Protein AF-A0A937MH12-F1 (afdb_monomer)

Radius of gyration: 10.58 Å; Cα contacts (8 Å, |Δi|>4): 26; chains: 1; bounding box: 26×13×23 Å

pLDDT: mean 96.4, std 1.8, range [91.38, 98.31]

Foldseek 3Di:
DVVVVVVVVCLVPPFDW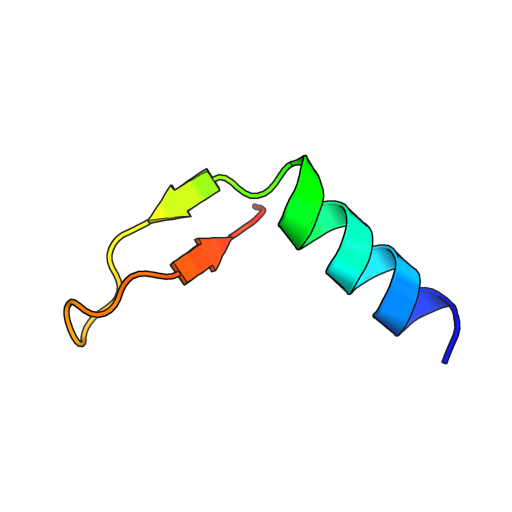DQDPVRPIDTDDD

Nearest PDB structures (foldseek):
  1fwm-assembly1_B  TM=9.840E-01  e=8.945E-03  Escherichia coli
  4xsc-assembly1_B  TM=9.544E-01  e=1.309E-01  Human herpesvirus 3 strain Oka vaccine
  6wq2-assembly1_B  TM=4.611E-01  e=5.439E+00  Sulfolobus islandicus filamentous virus
  3u4l-assembly1_A  TM=3.954E-01  e=4.686E+00  Bos taurus
  6i4f-assembly1_A  TM=4.491E-01  e=9.165E+00  Plasmodium falciparum 3D7

Structure (mmCIF, N/CA/C/O backbone):
data_AF-A0A937MH12-F1
#
_entry.id   AF-A0A937MH12-F1
#
loop_
_atom_site.group_PDB
_atom_site.id
_atom_site.type_symbol
_atom_site.label_atom_id
_atom_site.label_alt_id
_atom_site.label_comp_id
_ato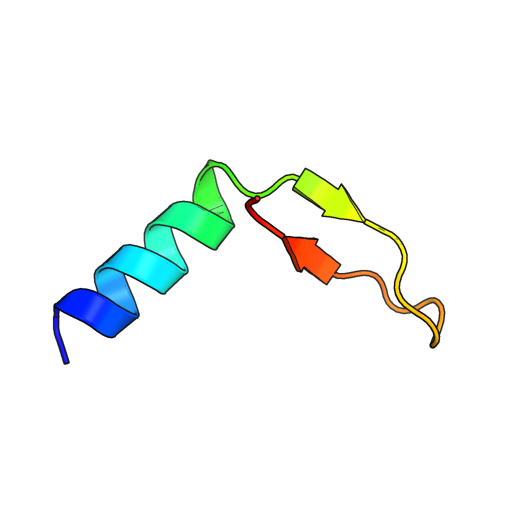m_site.label_asym_id
_atom_site.label_entity_id
_atom_site.label_seq_id
_atom_site.pdbx_PDB_ins_code
_atom_site.Cartn_x
_atom_site.Cartn_y
_atom_site.Cartn_z
_atom_site.occupancy
_atom_site.B_iso_or_equiv
_atom_site.auth_seq_id
_atom_site.auth_comp_id
_atom_site.auth_asym_id
_atom_site.auth_atom_id
_atom_site.pdbx_PDB_model_num
ATOM 1 N N . MET A 1 1 ? -10.827 -0.169 17.399 1.00 91.38 1 MET A N 1
ATOM 2 C CA . MET A 1 1 ? -10.247 -1.182 16.481 1.00 91.38 1 MET A CA 1
ATOM 3 C C . MET A 1 1 ? -10.999 -1.357 15.163 1.00 91.38 1 MET A C 1
ATOM 5 O O . MET A 1 1 ? -10.336 -1.616 14.171 1.00 91.38 1 MET A O 1
ATOM 9 N N . LYS A 1 2 ? -12.331 -1.194 15.109 1.00 93.81 2 LYS A N 1
ATOM 10 C CA . LYS A 1 2 ? -13.135 -1.390 13.884 1.00 93.81 2 LYS A CA 1
ATOM 11 C C . LYS A 1 2 ? -12.612 -0.633 12.649 1.00 93.81 2 LYS A C 1
ATOM 13 O O . LYS A 1 2 ? -12.327 -1.260 11.643 1.00 93.81 2 LYS A O 1
ATOM 18 N N . GLN A 1 3 ? -12.343 0.666 12.773 1.00 97.69 3 GLN A N 1
ATOM 19 C CA . GLN A 1 3 ? -11.843 1.496 11.667 1.00 97.69 3 GLN A CA 1
ATOM 20 C C . GLN A 1 3 ? -10.519 1.000 11.060 1.00 97.69 3 GLN A C 1
ATOM 22 O O . GLN A 1 3 ? -10.329 1.065 9.851 1.00 97.69 3 GLN A O 1
ATOM 27 N N . TYR A 1 4 ? -9.604 0.485 11.887 1.00 97.75 4 TYR A N 1
ATOM 28 C CA . TYR A 1 4 ? -8.345 -0.073 11.393 1.00 97.75 4 TYR A CA 1
ATOM 29 C C . TYR A 1 4 ? -8.588 -1.346 10.572 1.00 97.75 4 TYR A C 1
ATOM 31 O O . TYR A 1 4 ? -8.003 -1.513 9.507 1.00 97.75 4 TYR A O 1
ATOM 39 N N . LEU A 1 5 ? -9.485 -2.221 11.036 1.00 98.31 5 LEU A N 1
ATOM 40 C CA . LEU A 1 5 ? -9.849 -3.435 10.304 1.00 98.31 5 LEU A CA 1
ATOM 41 C C . LEU A 1 5 ? -10.572 -3.111 8.992 1.00 98.31 5 LEU A C 1
ATOM 43 O O . LEU A 1 5 ? -10.272 -3.733 7.975 1.00 98.31 5 LEU A O 1
ATOM 47 N N . ASP A 1 6 ? -11.448 -2.106 8.999 1.00 97.88 6 ASP A N 1
ATOM 48 C CA . ASP A 1 6 ? -12.139 -1.631 7.798 1.00 97.8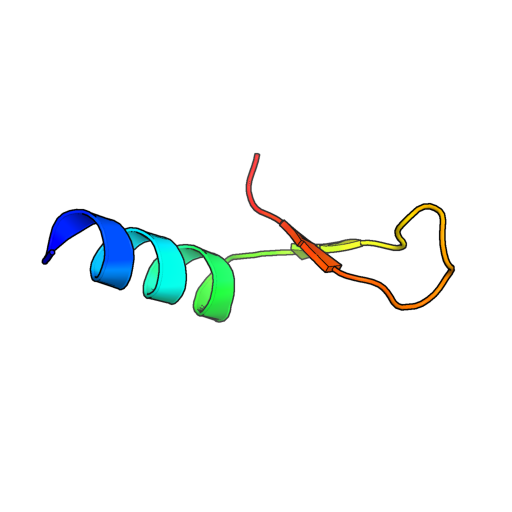8 6 ASP A CA 1
ATOM 49 C C . ASP A 1 6 ? -11.133 -1.083 6.769 1.00 97.88 6 ASP A C 1
ATOM 51 O O . ASP A 1 6 ? -11.196 -1.432 5.589 1.00 97.88 6 ASP A O 1
ATOM 55 N N . LEU A 1 7 ? -10.130 -0.315 7.215 1.00 97.31 7 LEU A N 1
ATOM 56 C CA . LEU A 1 7 ? -9.038 0.158 6.358 1.00 97.31 7 LEU A CA 1
ATOM 57 C C . LEU A 1 7 ? -8.223 -1.006 5.773 1.00 97.31 7 LEU A C 1
ATOM 59 O O . LEU A 1 7 ? -7.938 -1.029 4.576 1.00 97.31 7 LEU A O 1
ATOM 63 N N . MET A 1 8 ? -7.860 -1.997 6.593 1.00 97.69 8 MET A N 1
ATOM 64 C CA . MET A 1 8 ? -7.120 -3.171 6.116 1.00 97.69 8 MET A CA 1
ATOM 65 C C . MET A 1 8 ? -7.926 -3.976 5.088 1.00 97.69 8 MET A C 1
ATOM 67 O O . MET A 1 8 ? -7.357 -4.470 4.110 1.00 97.69 8 MET A O 1
ATOM 71 N N . ALA A 1 9 ? -9.246 -4.086 5.268 1.00 97.88 9 ALA A N 1
ATOM 72 C CA . ALA A 1 9 ? -10.132 -4.714 4.292 1.00 97.88 9 ALA A CA 1
ATOM 73 C C . ALA A 1 9 ? -10.157 -3.925 2.973 1.00 97.88 9 ALA A C 1
ATOM 75 O O . ALA A 1 9 ? -9.995 -4.518 1.905 1.00 97.88 9 ALA A O 1
ATOM 76 N N . GLN A 1 10 ? -10.266 -2.595 3.030 1.00 98.06 10 GLN A N 1
ATOM 77 C CA . GLN A 1 10 ? -10.241 -1.748 1.834 1.00 98.06 10 GLN A CA 1
ATOM 78 C C . GLN A 1 10 ? -8.931 -1.879 1.052 1.00 98.06 10 GLN A C 1
ATOM 80 O O . GLN A 1 10 ? -8.963 -2.099 -0.157 1.00 98.06 10 GLN A O 1
ATOM 85 N N . ILE A 1 11 ? -7.780 -1.836 1.727 1.00 98.00 11 ILE A N 1
ATOM 86 C CA . ILE A 1 11 ? -6.470 -2.018 1.080 1.00 98.00 11 ILE A CA 1
ATOM 87 C C . ILE A 1 11 ? -6.363 -3.413 0.446 1.00 98.00 11 ILE A C 1
ATOM 89 O O . ILE A 1 11 ? -5.816 -3.564 -0.647 1.00 98.00 11 ILE A O 1
ATOM 93 N N . ARG A 1 12 ? -6.911 -4.449 1.092 1.00 97.31 12 ARG A N 1
ATOM 94 C CA . ARG A 1 12 ? -6.882 -5.820 0.564 1.00 97.31 12 ARG A CA 1
ATOM 95 C C . ARG A 1 12 ? -7.761 -6.003 -0.676 1.00 97.31 12 ARG A C 1
ATOM 97 O O . ARG A 1 12 ? -7.366 -6.756 -1.565 1.00 97.31 12 ARG A O 1
ATOM 104 N N . HIS A 1 13 ? -8.931 -5.376 -0.732 1.00 97.88 13 HIS A N 1
ATOM 105 C CA . HIS A 1 13 ? -9.888 -5.594 -1.824 1.00 97.88 13 HIS A CA 1
ATOM 106 C C . HIS A 1 13 ? -9.758 -4.586 -2.969 1.00 97.88 13 HIS A C 1
ATOM 108 O 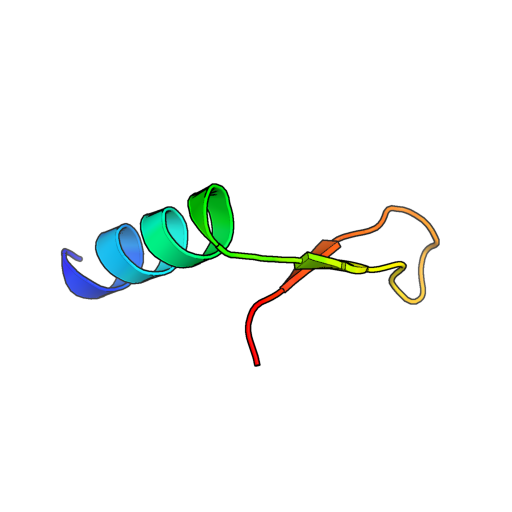O . HIS A 1 13 ? -9.990 -4.953 -4.118 1.00 97.88 13 HIS A O 1
ATOM 114 N N . HIS A 1 14 ? -9.350 -3.352 -2.674 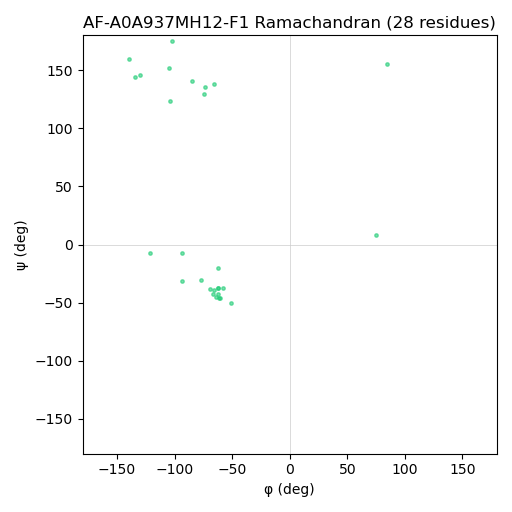1.00 97.75 14 HIS A N 1
ATOM 115 C CA . HIS A 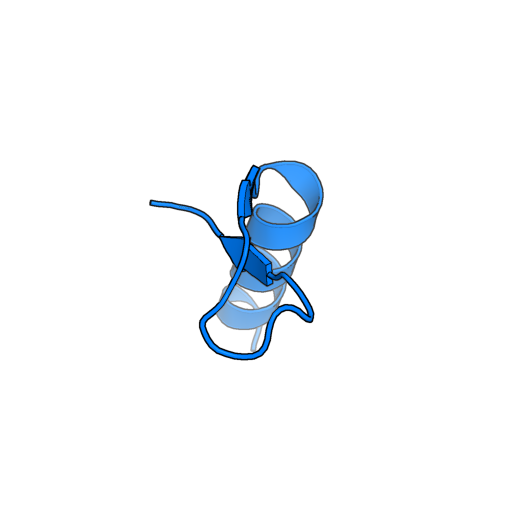1 14 ? -9.317 -2.248 -3.639 1.00 97.75 14 HIS A CA 1
ATOM 116 C C . HIS A 1 14 ? -7.923 -1.637 -3.824 1.00 97.75 14 HIS A C 1
ATOM 118 O O . HIS A 1 14 ? -7.735 -0.801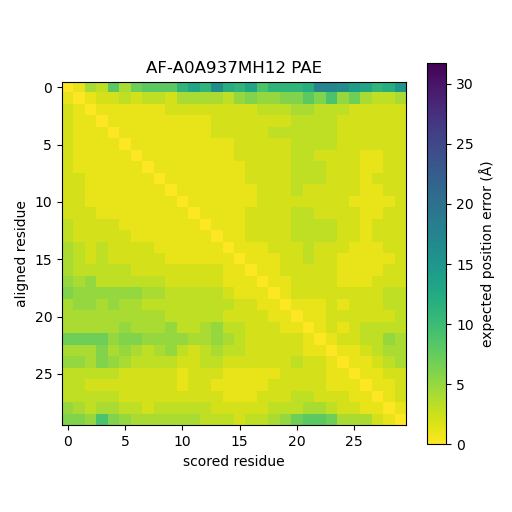 -4.705 1.00 97.75 14 HIS A O 1
ATOM 124 N N . GLY A 1 15 ? -6.937 -2.037 -3.015 1.00 96.88 15 GLY A N 1
ATOM 125 C CA . GLY A 1 15 ? -5.567 -1.558 -3.148 1.00 96.88 15 GLY A CA 1
ATOM 126 C C . GLY A 1 15 ? -4.915 -2.017 -4.452 1.00 96.88 15 GLY A C 1
ATOM 127 O O . GLY A 1 15 ? -5.023 -3.173 -4.862 1.00 96.88 15 GLY A O 1
ATOM 128 N N . THR A 1 16 ? -4.185 -1.101 -5.075 1.00 97.81 16 THR A N 1
ATOM 129 C CA . THR A 1 16 ? -3.366 -1.367 -6.263 1.00 97.81 16 THR A CA 1
ATOM 130 C C . THR A 1 16 ? -2.000 -1.900 -5.850 1.00 97.81 16 THR A C 1
ATOM 132 O O . THR A 1 16 ? -1.432 -1.444 -4.856 1.00 97.81 16 THR A O 1
ATOM 135 N N . VAL A 1 17 ? -1.473 -2.880 -6.588 1.00 96.62 17 VAL A N 1
ATOM 136 C CA . VAL A 1 17 ? -0.105 -3.371 -6.373 1.00 96.62 17 VAL A CA 1
ATOM 137 C C . VAL A 1 17 ? 0.872 -2.335 -6.923 1.00 96.62 17 VAL A C 1
ATOM 139 O O . VAL A 1 17 ? 0.718 -1.885 -8.057 1.00 96.62 17 VAL A O 1
ATOM 142 N N . LYS A 1 18 ? 1.856 -1.948 -6.113 1.00 95.88 18 LYS A N 1
ATOM 143 C CA . LYS A 1 18 ? 2.904 -0.984 -6.455 1.00 95.88 18 LYS A CA 1
ATOM 144 C C . LYS A 1 18 ? 4.253 -1.517 -6.012 1.00 95.88 18 LYS A C 1
ATOM 146 O O . LYS A 1 18 ? 4.352 -2.134 -4.957 1.00 95.88 18 LYS A O 1
ATOM 151 N N . GLU A 1 19 ? 5.289 -1.245 -6.784 1.00 96.69 19 GLU A N 1
ATOM 152 C CA . GLU A 1 19 ? 6.656 -1.523 -6.361 1.00 96.69 19 GLU A CA 1
ATOM 153 C C . GLU A 1 19 ? 7.088 -0.505 -5.297 1.00 96.69 19 GLU A C 1
ATOM 155 O O . GLU A 1 19 ? 6.786 0.687 -5.399 1.00 96.69 19 GLU A O 1
ATOM 160 N N . ASP A 1 20 ? 7.732 -0.981 -4.236 1.00 95.12 20 ASP A N 1
ATOM 161 C CA . ASP A 1 20 ? 8.274 -0.134 -3.179 1.00 95.12 20 ASP A CA 1
ATOM 162 C C . ASP A 1 20 ? 9.792 0.029 -3.341 1.00 95.12 20 ASP A C 1
ATOM 164 O O . ASP A 1 20 ? 10.421 -0.593 -4.190 1.00 95.12 20 ASP A O 1
ATOM 168 N N . ARG A 1 21 ? 10.411 0.863 -2.498 1.00 96.69 21 ARG A N 1
ATOM 169 C CA . ARG A 1 21 ? 11.854 1.155 -2.592 1.00 96.69 21 ARG A CA 1
ATOM 170 C C . ARG A 1 21 ? 12.751 -0.067 -2.382 1.00 96.69 21 ARG A C 1
ATOM 172 O O . ARG A 1 21 ? 13.919 -0.007 -2.749 1.00 96.69 21 ARG A O 1
ATOM 179 N N . THR A 1 22 ? 12.239 -1.128 -1.759 1.00 97.00 22 THR A N 1
ATOM 180 C CA . THR A 1 22 ? 12.994 -2.366 -1.519 1.00 97.00 22 THR A CA 1
ATOM 181 C C . THR A 1 22 ? 12.783 -3.421 -2.605 1.00 97.00 22 THR A C 1
ATOM 183 O O . THR A 1 22 ? 13.471 -4.437 -2.585 1.00 97.00 22 THR A O 1
ATOM 186 N N . GLY A 1 23 ? 11.860 -3.197 -3.549 1.00 94.06 23 GLY A N 1
ATOM 187 C CA . GLY A 1 23 ? 11.503 -4.168 -4.588 1.00 94.06 23 GLY A CA 1
ATOM 188 C C . GLY A 1 23 ? 10.642 -5.337 -4.090 1.00 94.06 23 GLY A C 1
ATOM 189 O O . GLY A 1 23 ? 10.397 -6.280 -4.835 1.00 94.06 23 GLY A O 1
ATOM 190 N N . THR A 1 24 ? 10.161 -5.293 -2.843 1.00 95.50 24 THR A N 1
ATOM 191 C CA . THR A 1 24 ? 9.260 -6.316 -2.277 1.00 95.50 24 THR A CA 1
ATOM 192 C C . THR A 1 24 ? 7.829 -6.137 -2.795 1.00 95.50 24 THR A C 1
ATOM 194 O O . THR A 1 24 ? 7.079 -7.101 -2.957 1.00 95.50 24 THR A O 1
ATOM 197 N N . GLY A 1 25 ? 7.452 -4.891 -3.078 1.00 94.94 25 GLY A N 1
ATOM 198 C CA . GLY A 1 25 ? 6.115 -4.501 -3.493 1.00 94.94 25 GLY A CA 1
ATOM 199 C C . GLY A 1 25 ? 5.160 -4.278 -2.319 1.00 94.94 25 GLY A C 1
ATOM 200 O O . GLY A 1 25 ? 5.316 -4.797 -1.216 1.00 94.94 25 GLY A O 1
ATOM 201 N N . THR A 1 26 ? 4.137 -3.466 -2.560 1.00 96.88 26 THR A N 1
ATOM 202 C CA . THR A 1 26 ? 3.101 -3.088 -1.594 1.00 96.88 26 THR A CA 1
ATOM 203 C C . THR A 1 26 ? 1.730 -3.058 -2.263 1.00 96.88 26 THR A C 1
ATOM 205 O O . THR A 1 26 ? 1.612 -2.943 -3.482 1.00 96.88 26 THR A O 1
ATOM 208 N N . ARG 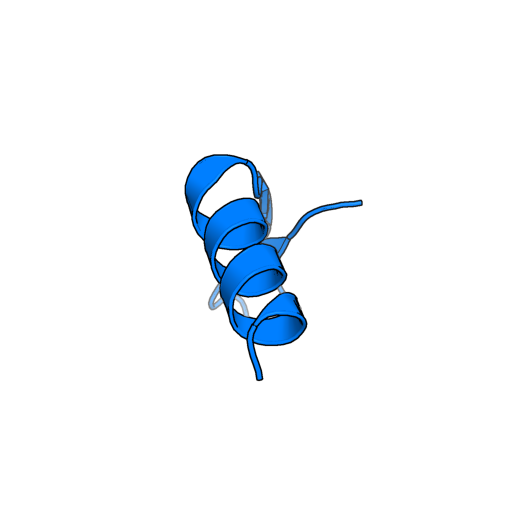A 1 27 ? 0.666 -3.145 -1.459 1.00 97.50 27 ARG A N 1
ATOM 209 C CA . ARG A 1 27 ? -0.692 -2.785 -1.881 1.00 97.50 27 ARG A CA 1
ATOM 210 C C . ARG A 1 27 ? -1.050 -1.439 -1.280 1.00 97.50 27 ARG A C 1
ATOM 212 O O . ARG A 1 27 ? -1.005 -1.290 -0.062 1.00 97.50 27 ARG A O 1
ATOM 219 N N . SER A 1 28 ? -1.408 -0.475 -2.121 1.00 95.50 28 SER A N 1
ATOM 220 C CA . SER A 1 28 ? -1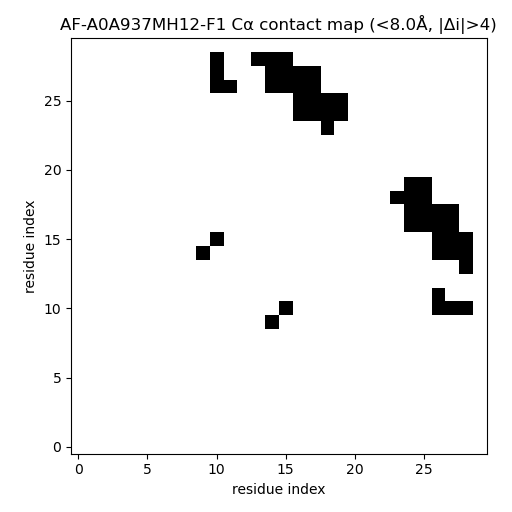.716 0.887 -1.688 1.00 95.50 28 SER A CA 1
ATOM 221 C C . SER A 1 28 ? -3.047 1.379 -2.261 1.00 95.50 28 SER A C 1
ATOM 223 O O . SER A 1 28 ? -3.416 1.061 -3.395 1.00 95.50 28 SER A O 1
ATOM 225 N N . LEU A 1 29 ? -3.741 2.195 -1.469 1.00 94.75 29 LEU A N 1
ATOM 226 C CA . LEU A 1 29 ? -4.854 3.050 -1.889 1.00 94.75 29 LEU A CA 1
ATOM 227 C C . LEU A 1 29 ? -4.333 4.503 -1.955 1.00 94.75 29 LEU A C 1
ATOM 229 O O . LEU A 1 29 ? -3.353 4.802 -1.268 1.00 94.75 29 LEU A O 1
ATOM 233 N N . PHE A 1 30 ? -4.910 5.359 -2.801 1.00 91.62 30 PHE A N 1
ATOM 234 C CA . PHE A 1 30 ? -4.632 6.804 -2.806 1.00 91.62 30 PHE A CA 1
ATOM 235 C C . PHE A 1 30 ? -5.749 7.537 -2.067 1.00 91.62 30 PHE A C 1
ATOM 237 O O . PHE A 1 30 ? -6.913 7.110 -2.245 1.00 91.62 30 PHE A O 1
#

Secondary structure (DSSP, 8-state):
-HHHHHHHHHHHHHPEEE--TTSS-EEE--

Solvent-accessible surface area (backbone atoms only — not comparable to full-atom values): 1932 Å² total; per-residue (Å²): 114,66,70,61,53,51,50,54,49,46,36,72,76,70,28,46,81,42,80,44,99,84,70,80,49,45,65,45,72,134

Sequence (30 aa):
MKQYLDLMAQIRHHGTVKEDRTGTGTRSLF